Protein 4S2Q (pdb70)

Solvent-accessible surface area: 6924 Å² total; per-residue (Å²): 176,182,78,167,152,44,72,85,18,54,98,25,36,7,99,44,19,69,155,139,12,41,110,127,99,108,144,49,144,92,73,79,3,43,128,48,0,23,140,69,40,189,147,44,79,138,68,91,56,118,78,56,74,102,53,14,95,126,42,132,78,71,28,149,160,86,63,100,142,66,152,99,154,85,221,275

Structure (mmCIF, N/CA/C/O backbone):
data_4S2Q
#
_entry.id   4S2Q
#
_cell.length_a   99.492
_cell.length_b   99.492
_cell.length_c   45.894
_cell.angle_alpha   90.00
_cell.angle_beta   90.00
_cell.angle_gamma   90.00
#
_symmetry.space_group_name_H-M   'P 41 21 2'
#
loop_
_entity.id
_entity.type
_entity.pdbx_description
1 polymer "DNA (5'-D(P*AP*GP*GP*CP*TP*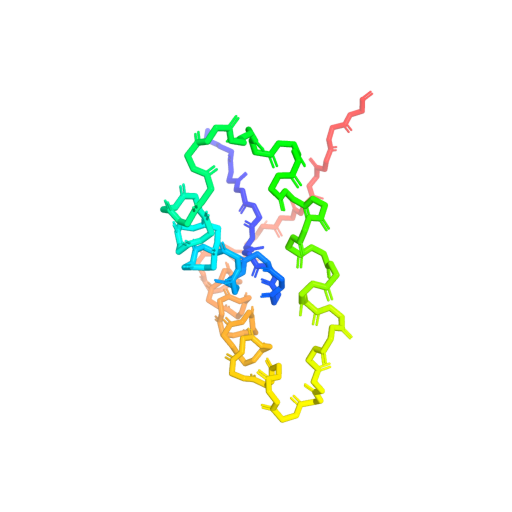TP*TP*GP*TP*TP*CP*TP*CP*CP*TP*G)-3')"
2 polymer "DNA (5'-D(P*AP*GP*GP*AP*GP*AP*AP*CP*AP*AP*AP*GP*CP*CP*TP*G)-3')"
3 polymer 'Transcription factor SOX-9'
4 water water
#
loop_
_atom_site.group_PDB
_atom_site.id
_atom_site.type_symbol
_atom_site.label_atom_id
_atom_site.label_alt_id
_atom_site.label_comp_id
_atom_site.label_asym_id
_atom_site.label_entity_id
_atom_site.label_seq_id
_atom_site.pdbx_PDB_ins_code
_atom_site.Cartn_x
_atom_site.Cartn_y
_atom_site.Cartn_z
_atom_site.occupancy
_atom_site.B_iso_or_equiv
_atom_site.auth_seq_id
_atom_site.auth_comp_id
_atom_site.auth_asym_id
_atom_site.auth_atom_id
_atom_site.pdbx_PDB_model_num
ATOM 660 N N . PRO C 3 1 ? -29.987 -20.148 -5.352 1.00 150.45 66 PRO D N 1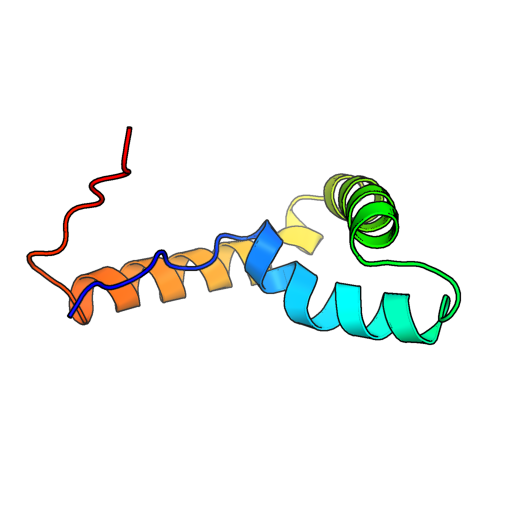
ATOM 661 C CA . PRO C 3 1 ? -28.774 -19.329 -5.204 1.00 148.67 66 PRO D CA 1
ATOM 662 C C . PRO C 3 1 ? -29.024 -17.872 -5.619 1.00 150.07 66 PRO D C 1
ATOM 663 O O . PRO C 3 1 ? -29.656 -17.661 -6.657 1.00 158.46 66 PRO D O 1
ATOM 667 N N . HIS C 3 2 ? -28.557 -16.895 -4.833 1.00 137.63 67 HIS D N 1
ATOM 668 C CA . HIS C 3 2 ? -28.768 -15.473 -5.163 1.00 130.89 67 HIS D CA 1
ATOM 669 C C . HIS C 3 2 ? -27.548 -14.583 -4.871 1.00 110.84 67 HIS D C 1
ATOM 670 O O . HIS C 3 2 ? -27.299 -14.222 -3.717 1.00 101.14 67 HIS D O 1
ATOM 677 N N . VAL C 3 3 ? -26.814 -14.202 -5.917 1.00 99.42 68 VAL D N 1
ATOM 678 C CA . VAL C 3 3 ? -25.558 -13.481 -5.737 1.00 91.03 68 VAL D CA 1
ATOM 679 C C . VAL C 3 3 ? -25.743 -12.107 -5.120 1.00 96.57 68 VAL D C 1
ATOM 680 O O . VAL C 3 3 ? -26.858 -11.686 -4.764 1.00 104.48 68 VAL D O 1
ATOM 684 N N . LYS C 3 4 ? -24.619 -11.414 -5.022 1.00 82.56 69 LYS D N 1
ATOM 685 C CA . LYS C 3 4 ? -24.542 -10.196 -4.269 1.00 85.59 69 LYS D CA 1
ATOM 686 C C . LYS C 3 4 ? -23.589 -9.226 -4.965 1.00 87.26 69 LYS D C 1
ATOM 687 O O . LYS C 3 4 ? -22.823 -9.628 -5.847 1.00 89.98 69 LYS D O 1
ATOM 693 N N . ARG C 3 5 ? -23.639 -7.957 -4.567 1.00 73.32 70 ARG D N 1
ATOM 694 C CA . ARG C 3 5 ? -23.036 -6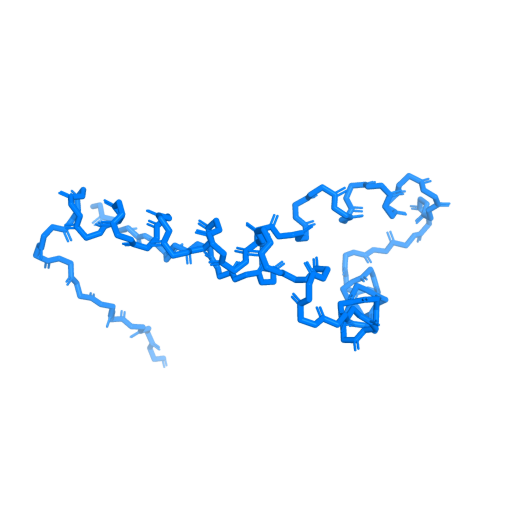.895 -5.355 1.00 77.09 70 ARG D CA 1
ATOM 695 C C . ARG C 3 5 ? -21.538 -6.766 -5.115 1.00 79.57 70 ARG D C 1
ATOM 696 O O . ARG C 3 5 ? -21.061 -6.994 -4.000 1.00 84.97 70 ARG D O 1
ATOM 704 N N . PRO C 3 6 ? -20.790 -6.393 -6.172 1.00 72.65 71 PRO D N 1
ATOM 705 C CA . PRO C 3 6 ? -19.346 -6.153 -6.027 1.00 64.50 71 PRO D CA 1
ATOM 706 C C . PRO C 3 6 ? -19.139 -4.905 -5.187 1.00 62.21 71 PRO D C 1
ATOM 707 O O . PRO C 3 6 ? -19.983 -4.007 -5.257 1.00 75.96 71 PRO D O 1
ATOM 711 N N . MET C 3 7 ? -18.067 -4.848 -4.404 1.00 62.42 72 MET D N 1
ATOM 712 C CA . MET C 3 7 ? -17.815 -3.694 -3.555 1.00 67.28 72 MET D CA 1
ATOM 713 C C . MET C 3 7 ? -17.346 -2.492 -4.377 1.00 69.23 72 MET D C 1
ATOM 714 O O . MET C 3 7 ? -16.556 -2.639 -5.318 1.00 81.19 72 MET D O 1
ATOM 719 N N . ASN C 3 8 ? -17.839 -1.306 -4.031 1.00 63.05 73 ASN D N 1
ATOM 720 C CA . ASN C 3 8 ? -17.411 -0.087 -4.710 1.00 57.50 73 ASN D CA 1
ATOM 721 C C . ASN C 3 8 ? -16.160 0.493 -4.051 1.00 60.57 73 ASN D C 1
ATOM 722 O O . ASN C 3 8 ? -15.623 -0.103 -3.111 1.00 62.10 73 ASN D O 1
ATOM 727 N N . ALA C 3 9 ? -15.689 1.643 -4.521 1.00 63.61 74 ALA D N 1
ATOM 728 C CA . ALA C 3 9 ? -14.439 2.167 -3.983 1.00 62.40 74 ALA D CA 1
ATOM 729 C C . ALA C 3 9 ? -14.515 2.294 -2.476 1.00 67.82 74 ALA D C 1
ATOM 730 O O . ALA C 3 9 ? -13.623 1.823 -1.762 1.00 74.30 74 ALA D O 1
ATOM 732 N N . PHE C 3 10 ? -15.600 2.887 -1.993 1.00 64.34 75 PHE D N 1
ATOM 733 C CA . PHE C 3 10 ? -15.741 3.145 -0.568 1.00 63.38 75 PHE D CA 1
ATOM 734 C C . PHE C 3 10 ? -15.717 1.851 0.231 1.00 72.67 75 PHE D C 1
ATOM 735 O O . PHE C 3 10 ? -15.009 1.740 1.239 1.00 78.04 75 PHE D O 1
ATOM 743 N N . MET C 3 11 ? -16.485 0.863 -0.213 1.00 69.66 76 MET D N 1
ATOM 744 C CA . MET C 3 11 ? -16.522 -0.391 0.516 1.00 65.15 76 MET D CA 1
ATOM 745 C C . MET C 3 11 ? -15.159 -1.092 0.516 1.00 74.57 76 MET D C 1
ATOM 746 O O . MET C 3 11 ? -14.766 -1.668 1.535 1.00 83.13 76 MET D O 1
ATOM 751 N N . VAL C 3 12 ? -14.424 -1.020 -0.594 1.00 64.49 77 VAL D N 1
ATOM 752 C CA . VAL C 3 12 ? -13.138 -1.703 -0.672 1.00 59.18 77 VAL D CA 1
ATOM 753 C C . VAL C 3 12 ? -12.194 -1.124 0.353 1.00 59.65 77 VAL D C 1
ATOM 754 O O . VAL C 3 12 ? -11.511 -1.844 1.079 1.00 77.49 77 VAL D O 1
ATOM 758 N N . TRP C 3 13 ? -12.198 0.199 0.424 1.00 55.71 78 TRP D N 1
ATOM 759 C CA . TRP C 3 13 ? -11.345 0.951 1.345 1.00 55.70 78 TRP D CA 1
ATOM 760 C C . TRP C 3 13 ? -11.750 0.791 2.798 1.00 61.33 78 TRP D C 1
ATOM 761 O O . TRP C 3 13 ? -10.905 0.833 3.699 1.00 76.42 78 TRP D O 1
ATOM 772 N N . ALA C 3 14 ? -13.043 0.618 3.036 1.00 60.67 79 ALA D N 1
ATOM 773 C CA . ALA C 3 14 ? -13.530 0.533 4.408 1.00 66.41 79 ALA D CA 1
ATOM 774 C C . ALA C 3 14 ? -13.256 -0.806 5.083 1.00 60.69 79 ALA D C 1
ATOM 775 O O . ALA C 3 14 ? -13.360 -0.900 6.306 1.00 60.78 79 ALA D O 1
ATOM 777 N N . GLN C 3 15 ? -12.926 -1.840 4.315 1.00 59.70 80 GLN D N 1
ATOM 778 C CA . GLN C 3 15 ? -12.606 -3.120 4.939 1.00 66.71 80 GLN D CA 1
ATOM 779 C C . GLN C 3 15 ? -11.480 -2.874 5.949 1.00 72.03 80 GLN D C 1
ATOM 780 O O . GLN C 3 15 ? -11.702 -2.993 7.153 1.00 79.54 80 GLN D O 1
ATOM 786 N N . ALA C 3 16 ? -10.306 -2.461 5.473 1.00 71.65 81 ALA D N 1
ATOM 787 C CA . ALA C 3 16 ? -9.150 -2.266 6.362 1.00 66.79 81 ALA D CA 1
ATOM 788 C C . ALA C 3 16 ? -9.214 -1.012 7.234 1.00 65.38 81 ALA D C 1
ATOM 789 O O . ALA C 3 16 ? -8.527 -0.934 8.253 1.00 77.59 81 ALA D O 1
ATOM 791 N N . ALA C 3 17 ? -10.003 -0.021 6.834 1.00 61.50 82 ALA D N 1
ATOM 792 C CA . ALA C 3 17 ? -10.101 1.197 7.637 1.00 62.35 82 ALA D CA 1
ATOM 793 C C . ALA C 3 17 ? -11.009 0.995 8.858 1.00 62.54 82 ALA D C 1
ATOM 794 O O . ALA C 3 17 ? -10.660 1.403 9.964 1.00 69.39 82 ALA D O 1
ATOM 796 N N . ARG C 3 18 ? -12.161 0.360 8.657 1.00 59.51 83 ARG D N 1
ATOM 797 C CA . ARG C 3 18 ? -13.080 0.075 9.752 1.00 60.60 83 ARG D CA 1
ATOM 798 C C . ARG C 3 18 ? -12.315 -0.663 10.834 1.00 63.34 83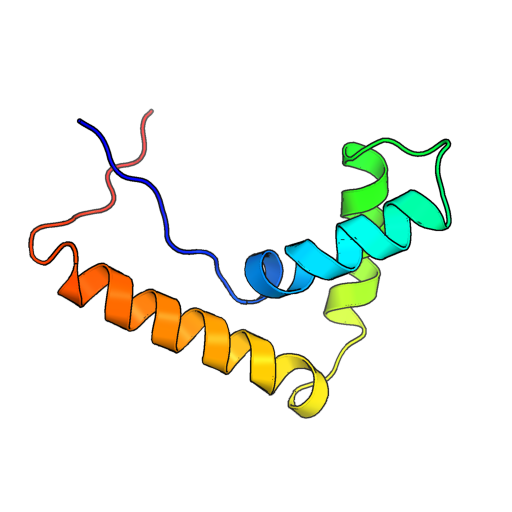 ARG D C 1
ATOM 799 O O . ARG C 3 18 ? -12.350 -0.282 12.008 1.00 67.64 83 ARG D O 1
ATOM 807 N N . ARG C 3 19 ? -11.594 -1.693 10.403 1.00 60.78 84 ARG D N 1
ATOM 808 C CA . ARG C 3 19 ? -10.742 -2.504 11.265 1.00 54.66 84 ARG D CA 1
ATOM 809 C C . ARG C 3 19 ? -9.803 -1.637 12.123 1.00 56.68 84 ARG D C 1
ATOM 810 O O . ARG C 3 19 ? -9.852 -1.705 13.348 1.00 68.98 84 ARG D O 1
ATOM 818 N N . LYS C 3 20 ? -8.971 -0.815 11.485 1.00 55.55 85 LYS D N 1
ATOM 819 C CA . LYS C 3 20 ? -8.027 0.038 12.207 1.00 63.73 85 LYS D CA 1
ATOM 820 C C . LYS C 3 20 ? -8.764 0.984 13.146 1.00 69.10 85 LYS D C 1
ATOM 821 O O . LYS C 3 20 ? -8.328 1.223 14.276 1.00 74.72 85 LYS D O 1
ATOM 827 N N . LEU C 3 21 ? -9.894 1.498 12.680 1.00 59.62 86 LEU D N 1
ATOM 828 C CA . LEU C 3 21 ? -10.713 2.391 13.482 1.00 57.62 86 LEU D CA 1
ATOM 829 C C . LEU C 3 21 ? -11.290 1.677 14.702 1.00 65.42 86 LEU D C 1
ATOM 830 O O . LEU C 3 21 ? -11.298 2.224 15.809 1.00 69.04 86 LEU D O 1
ATOM 835 N N . ALA C 3 22 ? -11.755 0.449 14.513 1.00 63.29 87 ALA D N 1
ATOM 836 C CA . ALA C 3 22 ? -12.378 -0.268 15.618 1.00 64.08 87 ALA D CA 1
ATOM 837 C C . ALA C 3 22 ? -11.371 -0.505 16.723 1.00 61.76 87 ALA D C 1
ATOM 838 O O . ALA C 3 22 ? -11.732 -0.557 17.895 1.00 67.63 87 ALA D O 1
ATOM 840 N N . ASP C 3 23 ? -10.105 -0.643 16.335 1.00 66.50 88 ASP D N 1
ATOM 841 C CA . ASP C 3 23 ? -8.995 -0.816 17.276 1.00 72.27 88 ASP D CA 1
ATOM 842 C C . ASP C 3 23 ? -8.867 0.426 18.103 1.00 72.85 88 ASP D C 1
ATOM 843 O O . ASP C 3 23 ? -8.943 0.381 19.332 1.00 74.35 88 ASP D O 1
ATOM 848 N N . GLN C 3 24 ? -8.643 1.536 17.404 1.00 65.05 89 GLN D N 1
ATOM 849 C CA . GLN C 3 24 ? -8.495 2.825 18.043 1.00 58.18 89 GLN D CA 1
ATOM 850 C C . GLN C 3 24 ? -9.698 3.129 18.952 1.00 69.54 89 GLN D C 1
ATOM 851 O O . GLN C 3 24 ? -9.516 3.602 20.069 1.00 76.00 89 GLN D O 1
ATOM 857 N N . TYR C 3 25 ? -10.913 2.805 18.507 1.00 65.92 90 TYR D N 1
ATOM 858 C CA . TYR C 3 25 ? -12.112 3.173 19.263 1.00 54.72 90 TYR D CA 1
ATOM 859 C C . TYR C 3 25 ? -13.038 2.026 19.658 1.00 60.22 90 TYR D C 1
ATOM 860 O O . TYR C 3 25 ? -14.202 1.988 19.242 1.00 77.44 90 TYR D O 1
ATOM 869 N N . PRO C 3 26 ? -12.547 1.114 20.494 1.00 56.47 91 PRO D N 1
ATOM 870 C CA . PRO C 3 26 ? -13.294 -0.100 20.861 1.00 57.41 91 PRO D CA 1
ATOM 871 C C . PRO C 3 26 ? -14.705 0.178 21.370 1.00 64.77 91 PRO D C 1
ATOM 872 O O . PRO C 3 26 ? -15.576 -0.684 21.263 1.00 73.60 91 PRO D O 1
ATOM 876 N N . HIS C 3 27 ? -14.927 1.348 21.959 1.00 69.70 92 HIS D N 1
ATOM 877 C CA . HIS C 3 27 ? -16.205 1.595 22.621 1.00 71.40 92 HIS D CA 1
ATOM 878 C C . HIS C 3 27 ? -17.276 1.964 21.599 1.00 77.71 92 HIS D C 1
ATOM 879 O O . HIS C 3 27 ? -18.455 2.096 21.951 1.00 79.53 92 HIS D O 1
ATOM 886 N N . LEU C 3 28 ? -16.865 2.119 20.338 1.00 73.31 93 LEU D N 1
ATOM 887 C CA . LEU C 3 28 ? -17.776 2.563 19.280 1.00 66.67 93 LEU D CA 1
ATOM 888 C C . LEU C 3 28 ? -18.380 1.396 18.491 1.00 69.33 93 LEU D C 1
ATOM 889 O O . LEU C 3 28 ? -17.750 0.346 18.327 1.00 74.99 93 LEU D O 1
ATOM 894 N N . HIS C 3 29 ? -19.608 1.583 18.015 1.00 72.92 94 HIS D N 1
ATOM 895 C CA . HIS C 3 29 ? -20.308 0.564 17.233 1.00 77.01 94 HIS D CA 1
ATOM 896 C C . HIS C 3 29 ? -20.292 0.937 15.756 1.00 81.52 94 HIS D C 1
ATOM 897 O O . HIS C 3 29 ? -19.977 2.081 15.400 1.00 79.94 94 HIS D O 1
ATOM 904 N N . ASN C 3 30 ? -20.633 -0.016 14.893 1.00 77.65 95 ASN D N 1
ATOM 905 C CA . ASN C 3 30 ? -20.402 0.176 13.466 1.00 70.63 95 ASN D CA 1
ATOM 906 C C . ASN C 3 30 ? -21.162 1.366 12.911 1.00 67.94 95 ASN D C 1
ATOM 907 O O . ASN C 3 30 ? -20.673 2.050 12.005 1.00 77.51 95 ASN D O 1
ATOM 912 N N . ALA C 3 31 ? -22.334 1.627 13.479 1.00 69.27 96 ALA D N 1
ATOM 913 C CA . ALA C 3 31 ? -23.103 2.829 13.170 1.00 73.83 96 ALA D CA 1
ATOM 914 C C . ALA C 3 31 ? -22.229 4.064 13.294 1.00 78.80 96 ALA D C 1
ATOM 915 O O . ALA C 3 31 ? -21.988 4.774 12.308 1.00 85.14 96 ALA D O 1
ATOM 917 N N . GLU C 3 32 ? -21.731 4.314 14.500 1.00 77.38 97 GLU D N 1
ATOM 918 C CA . GLU C 3 32 ? -20.887 5.481 14.718 1.00 76.68 97 GLU D CA 1
ATOM 919 C C . GLU C 3 32 ? -19.646 5.426 13.865 1.00 67.92 97 GLU D C 1
ATOM 920 O O . GLU C 3 32 ? -19.279 6.413 13.230 1.00 66.82 97 GLU D O 1
ATOM 926 N N . LEU C 3 33 ? -18.999 4.266 13.855 1.00 74.99 98 LEU D N 1
ATOM 927 C CA . LEU C 3 33 ? -17.819 4.045 13.019 1.00 66.47 98 LEU D CA 1
ATOM 928 C C . LEU C 3 33 ? -18.083 4.559 11.618 1.00 67.81 98 LEU D C 1
ATOM 929 O O . LEU C 3 33 ? -17.314 5.345 11.088 1.00 73.07 98 LEU D O 1
ATOM 934 N N . SER C 3 34 ? -19.206 4.145 11.047 1.00 67.20 99 SER D N 1
ATOM 935 C CA . SER C 3 34 ? -19.500 4.464 9.667 1.00 69.69 99 SER D CA 1
ATOM 936 C C . SER C 3 34 ? -19.521 5.961 9.436 1.00 68.97 99 SER D C 1
ATOM 937 O O . SER C 3 34 ? -19.001 6.455 8.430 1.00 70.90 99 SER D O 1
ATOM 940 N N . LYS C 3 35 ? -20.098 6.696 10.375 1.00 72.95 100 LYS D N 1
ATOM 941 C CA . LYS C 3 35 ? -20.094 8.148 10.271 1.00 70.92 100 LYS D CA 1
ATOM 942 C C . LYS C 3 35 ? -18.664 8.686 10.238 1.00 65.66 100 LYS D C 1
ATOM 943 O O . LYS C 3 35 ? -18.344 9.562 9.435 1.00 71.54 100 LYS D O 1
ATOM 949 N N . THR C 3 36 ? -17.795 8.159 11.089 1.00 55.97 101 THR D N 1
ATOM 950 C CA . THR C 3 36 ? -16.432 8.669 11.108 1.00 63.23 101 THR D CA 1
ATOM 951 C C . THR C 3 36 ? -15.697 8.292 9.824 1.00 67.04 101 THR D C 1
ATOM 952 O O . THR C 3 36 ? -14.901 9.079 9.280 1.00 71.46 101 THR D O 1
ATOM 956 N N . LEU C 3 37 ? -16.008 7.099 9.324 1.00 62.16 102 LEU D N 1
ATOM 957 C CA . LEU C 3 37 ? -15.433 6.595 8.073 1.00 61.63 102 LEU D CA 1
ATOM 958 C C . LEU C 3 37 ? -15.811 7.478 6.893 1.00 67.62 102 LEU D C 1
ATOM 959 O O . LEU C 3 37 ? -14.974 7.759 6.029 1.00 72.02 102 LEU D O 1
ATOM 964 N N . GLY C 3 38 ? -17.066 7.921 6.866 1.0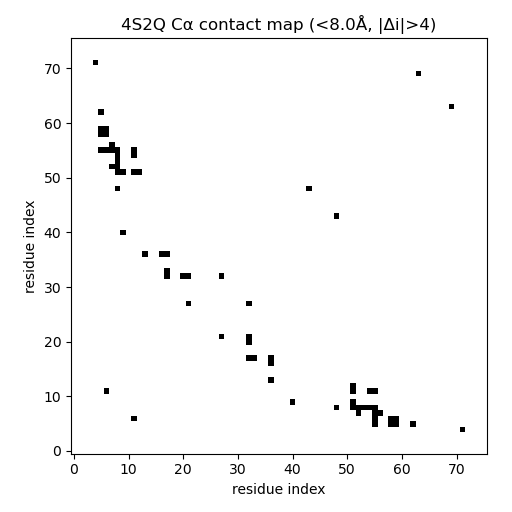0 66.73 103 GLY D N 1
ATOM 965 C CA . GLY C 3 38 ? -17.521 8.821 5.827 1.00 69.02 103 GLY D CA 1
ATOM 966 C C . GLY C 3 38 ? -16.603 10.022 5.730 1.00 80.13 103 GLY D C 1
ATOM 967 O O . GLY C 3 38 ? -16.040 10.281 4.666 1.00 91.40 103 GLY D O 1
ATOM 968 N N . LYS C 3 39 ? -16.428 10.734 6.843 1.00 73.53 104 LYS D N 1
ATOM 969 C CA . LYS C 3 39 ? -15.662 11.976 6.857 1.00 68.41 104 LYS D CA 1
ATOM 970 C C . LYS C 3 39 ? -14.222 11.702 6.442 1.00 67.15 104 LYS D C 1
ATOM 971 O O . LYS C 3 39 ? -13.617 12.444 5.658 1.00 66.56 104 LYS D O 1
ATOM 977 N N . LEU C 3 40 ? -13.683 10.619 6.980 1.00 68.19 105 LEU D N 1
ATOM 978 C CA . LEU C 3 40 ? -12.336 10.201 6.638 1.00 68.27 105 LEU D CA 1
ATOM 979 C C . LEU C 3 40 ? -12.226 9.900 5.133 1.00 74.68 105 LEU D C 1
ATOM 980 O O . LEU C 3 40 ? -11.250 10.296 4.490 1.00 80.71 105 LEU D O 1
ATOM 985 N N . TRP C 3 41 ? -13.241 9.249 4.559 1.00 66.94 106 TRP D N 1
ATOM 986 C CA . TRP C 3 41 ? -13.268 9.015 3.108 1.00 54.06 106 TRP D CA 1
ATOM 987 C C . TRP C 3 41 ? -13.218 10.330 2.299 1.00 55.43 106 TRP D C 1
ATOM 988 O O . TRP C 3 41 ? -12.260 10.578 1.566 1.00 65.78 106 TRP D O 1
ATOM 999 N N . ARG C 3 42 ? -14.214 11.197 2.446 1.00 60.13 107 ARG D N 1
ATOM 1000 C CA . ARG C 3 42 ? -14.230 12.438 1.661 1.00 72.78 107 ARG D CA 1
ATOM 1001 C C . ARG C 3 42 ? -13.079 13.382 1.966 1.00 76.90 107 ARG D C 1
ATOM 1002 O O . ARG C 3 42 ? -12.926 14.417 1.310 1.00 77.22 107 ARG D O 1
ATOM 1010 N N . LEU C 3 43 ? -12.264 13.022 2.951 1.00 74.82 108 LEU D N 1
ATOM 1011 C CA . LEU C 3 43 ? -11.074 13.799 3.241 1.00 74.93 108 LEU D CA 1
ATOM 1012 C C . LEU C 3 43 ? -9.943 13.473 2.249 1.00 78.80 108 LEU D C 1
ATOM 1013 O O . LEU C 3 43 ? -9.028 14.274 2.050 1.00 80.84 108 LEU D O 1
ATOM 1018 N N . LEU C 3 44 ? -10.036 12.318 1.594 1.00 71.27 109 LEU D N 1
ATOM 1019 C CA . LEU C 3 44 ? -9.062 11.933 0.568 1.00 55.87 109 LEU D CA 1
ATOM 1020 C C . LEU C 3 44 ? -9.193 12.700 -0.752 1.00 65.29 109 LEU D C 1
ATOM 1021 O O . LEU C 3 44 ? -10.254 13.251 -1.077 1.00 75.97 109 LEU D O 1
ATOM 1026 N N . ASN C 3 45 ? -8.110 12.753 -1.519 1.00 71.68 110 ASN D N 1
ATOM 1027 C CA . ASN C 3 45 ? -8.165 13.390 -2.840 1.00 69.60 110 ASN D CA 1
ATOM 1028 C C . ASN C 3 45 ? -8.096 12.329 -3.943 1.00 71.30 110 ASN D C 1
ATOM 1029 O O . ASN C 3 45 ? -8.106 11.135 -3.650 1.00 79.06 110 ASN D O 1
ATOM 1034 N N . GLU C 3 46 ? -8.013 12.750 -5.198 1.00 65.63 111 GLU D N 1
ATOM 1035 C CA . GLU C 3 46 ? -8.009 11.802 -6.306 1.00 79.47 111 GLU D CA 1
ATOM 1036 C C . GLU C 3 46 ? -6.917 10.744 -6.151 1.00 84.64 111 GLU D C 1
ATOM 1037 O O . GLU C 3 46 ? -7.193 9.544 -6.143 1.00 84.60 111 GLU D O 1
ATOM 1043 N N . SER C 3 47 ? -5.677 11.200 -6.021 1.00 90.67 112 SER D N 1
ATOM 1044 C CA . SER C 3 47 ? -4.536 10.300 -5.959 1.00 87.19 112 SER D CA 1
ATOM 1045 C C . SER C 3 47 ? -4.657 9.329 -4.795 1.00 77.96 112 SER D C 1
ATOM 1046 O O . SER C 3 47 ? -4.363 8.143 -4.928 1.00 84.15 112 SER D O 1
ATOM 1049 N N . GLU C 3 48 ? -5.109 9.828 -3.655 1.00 71.03 113 GLU D N 1
ATOM 1050 C CA . GLU C 3 48 ? -5.267 8.982 -2.489 1.00 71.06 113 GLU D CA 1
ATOM 1051 C C . GLU C 3 48 ? -6.417 7.972 -2.650 1.00 73.06 113 GLU D C 1
ATOM 1052 O O . GLU C 3 48 ? -6.386 6.904 -2.051 1.00 74.83 113 GLU D O 1
ATOM 1058 N N . LYS C 3 49 ? -7.410 8.297 -3.478 1.00 70.42 114 LYS D N 1
ATOM 1059 C CA . LYS C 3 49 ? -8.534 7.395 -3.727 1.00 62.76 114 LYS D CA 1
ATOM 1060 C C . LYS C 3 49 ? -8.274 6.374 -4.845 1.00 69.87 114 LYS D C 1
ATOM 1061 O O . LYS C 3 49 ? -8.845 5.271 -4.849 1.00 69.84 114 LYS D O 1
ATOM 1067 N N . ARG C 3 50 ? -7.405 6.743 -5.781 1.00 71.41 115 ARG D N 1
ATOM 1068 C CA . ARG C 3 50 ? -7.144 5.933 -6.969 1.00 70.74 115 ARG D CA 1
ATOM 1069 C C . ARG C 3 50 ? -6.964 4.431 -6.740 1.00 64.64 115 ARG D C 1
ATOM 1070 O O . ARG C 3 50 ? -7.541 3.641 -7.475 1.00 71.32 115 ARG D O 1
ATOM 1078 N N . PRO C 3 51 ? -6.182 4.027 -5.717 1.00 64.37 116 PRO D N 1
ATOM 1079 C CA . PRO C 3 51 ? -5.982 2.569 -5.687 1.00 66.96 116 PRO D CA 1
ATOM 1080 C C . PRO C 3 51 ? -7.273 1.806 -5.431 1.00 65.88 116 PRO D C 1
ATOM 1081 O O . PRO C 3 51 ? -7.407 0.660 -5.854 1.00 70.62 116 PRO D O 1
ATOM 1085 N N . PHE C 3 52 ? -8.223 2.443 -4.763 1.00 63.16 117 PHE D N 1
ATOM 1086 C CA . PHE C 3 52 ? -9.433 1.742 -4.365 1.00 67.70 117 PHE D CA 1
ATOM 1087 C C . PHE C 3 52 ? -10.427 1.825 -5.495 1.00 74.92 117 PHE D C 1
ATOM 1088 O O . PHE C 3 52 ? -11.197 0.894 -5.739 1.00 79.71 117 PHE D O 1
ATOM 1096 N N . VAL C 3 53 ? -10.389 2.949 -6.196 1.00 73.01 118 VAL D N 1
ATOM 1097 C CA . VAL C 3 53 ? -11.164 3.127 -7.407 1.00 68.10 118 VAL D CA 1
ATOM 1098 C C . VAL C 3 53 ? -10.740 2.083 -8.435 1.00 73.49 118 VAL D C 1
ATOM 1099 O O . VAL C 3 53 ? -11.583 1.393 -9.017 1.00 85.18 118 VAL D O 1
ATOM 1103 N N . GLU C 3 54 ? -9.435 1.948 -8.642 1.00 71.64 119 GLU D N 1
ATOM 1104 C CA . GLU C 3 54 ? -8.924 0.890 -9.500 1.00 73.62 119 GLU D CA 1
ATOM 1105 C C . GLU C 3 54 ? -9.333 -0.477 -8.958 1.00 70.81 119 GLU D C 1
ATOM 1106 O O . GLU C 3 54 ? -9.700 -1.381 -9.716 1.00 80.12 119 GLU D O 1
ATOM 1112 N N . GLU C 3 55 ? -9.285 -0.639 -7.644 1.00 60.65 120 GLU D N 1
ATOM 1113 C CA . GLU C 3 55 ? -9.632 -1.940 -7.089 1.00 71.29 120 GLU D CA 1
ATOM 1114 C C . GLU C 3 55 ? -11.129 -2.258 -7.257 1.00 67.33 120 GLU D C 1
ATOM 1115 O O . GLU C 3 55 ? -11.497 -3.401 -7.541 1.00 66.10 120 GLU D O 1
ATOM 1121 N N . ALA C 3 56 ? -11.982 -1.244 -7.143 1.00 59.68 121 ALA D N 1
ATOM 1122 C CA . ALA C 3 56 ? -13.408 -1.470 -7.368 1.00 72.12 121 ALA D CA 1
ATOM 1123 C C . ALA C 3 56 ? -13.727 -1.782 -8.831 1.00 74.30 121 ALA D C 1
ATOM 1124 O O . ALA C 3 56 ? -14.701 -2.486 -9.114 1.00 76.83 121 ALA D O 1
ATOM 1126 N N . GLU C 3 57 ? -12.913 -1.265 -9.755 1.00 66.62 122 GLU D N 1
ATOM 1127 C CA . GLU C 3 57 ? -13.145 -1.483 -11.186 1.00 63.19 122 GLU D CA 1
ATOM 1128 C C . GLU C 3 57 ? -12.679 -2.870 -11.656 1.00 73.38 122 GLU D C 1
ATOM 1129 O O . GLU C 3 57 ? -13.307 -3.484 -12.519 1.00 80.41 122 GLU D O 1
ATOM 1135 N N . ARG C 3 58 ? -11.589 -3.378 -11.094 1.00 73.56 123 ARG D N 1
ATOM 1136 C CA . ARG C 3 58 ? -11.186 -4.725 -11.456 1.00 77.10 123 ARG D CA 1
ATOM 1137 C C . ARG C 3 58 ? -12.128 -5.722 -10.805 1.00 75.01 123 ARG D C 1
ATOM 1138 O O . ARG C 3 58 ? -12.445 -6.762 -11.386 1.00 78.55 123 ARG D O 1
ATOM 1146 N N . LEU C 3 59 ? -12.592 -5.391 -9.604 1.00 68.68 124 LEU D N 1
ATOM 1147 C CA . LEU C 3 59 ? -13.555 -6.232 -8.934 1.00 65.04 124 LEU D CA 1
ATOM 1148 C C . LEU C 3 59 ? -14.810 -6.230 -9.800 1.00 70.96 124 LEU D C 1
ATOM 1149 O O . LEU C 3 59 ? -15.432 -7.267 -10.024 1.00 75.39 124 LEU D O 1
ATOM 1154 N N . ARG C 3 60 ? -15.145 -5.068 -10.345 1.00 73.89 125 ARG D N 1
ATOM 1155 C CA . ARG C 3 60 ? -16.351 -4.934 -11.150 1.00 71.15 125 ARG D CA 1
ATOM 1156 C C . ARG C 3 60 ? -16.237 -5.770 -12.409 1.00 77.87 125 ARG D C 1
ATOM 1157 O O . ARG C 3 60 ? -17.149 -6.527 -12.742 1.00 84.96 125 ARG D O 1
ATOM 1165 N N . VAL C 3 61 ? -15.118 -5.637 -13.111 1.00 76.29 126 VAL D N 1
ATOM 1166 C CA . VAL C 3 61 ? -14.911 -6.414 -14.321 1.00 68.20 126 VAL D CA 1
ATOM 1167 C C . VAL C 3 61 ? -14.978 -7.896 -14.012 1.00 75.27 126 VAL D C 1
ATOM 1168 O O . VAL C 3 61 ? -15.616 -8.651 -14.741 1.00 87.46 126 VAL D O 1
ATOM 1172 N N . GLN C 3 62 ? -14.353 -8.304 -12.912 1.00 89.46 127 GLN D N 1
ATOM 1173 C CA . GLN C 3 62 ? -14.298 -9.720 -12.543 1.00 91.06 127 GLN D CA 1
ATOM 1174 C C . GLN C 3 62 ? -15.703 -10.270 -12.301 1.00 85.12 127 GLN D C 1
ATOM 1175 O O . GLN C 3 62 ? -16.045 -11.363 -12.754 1.00 88.82 127 GLN D O 1
ATOM 1181 N N . HIS C 3 63 ? -16.518 -9.485 -11.607 1.00 86.29 128 HIS D N 1
ATOM 1182 C CA . HIS C 3 63 ? -17.908 -9.841 -11.356 1.00 90.90 128 HIS D CA 1
ATOM 1183 C C . HIS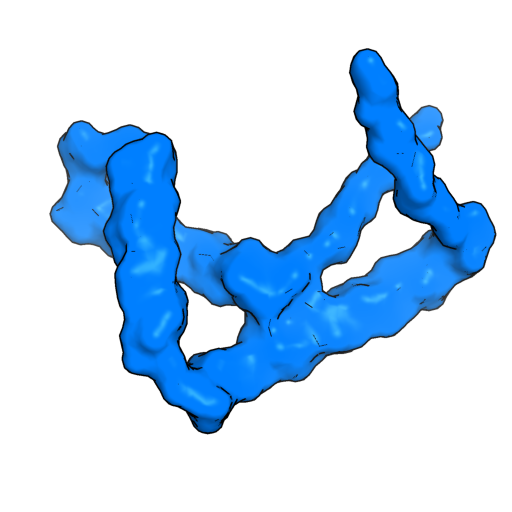 C 3 63 ? -18.654 -10.145 -12.671 1.00 94.72 128 HIS D C 1
ATOM 1184 O O . HIS C 3 63 ? -19.408 -11.122 -12.756 1.00 101.17 128 HIS D O 1
ATOM 1191 N N . LYS C 3 64 ? -18.429 -9.331 -13.703 1.00 80.68 129 LYS D N 1
ATOM 1192 C CA . LYS C 3 64 ? -19.050 -9.589 -15.003 1.00 81.32 129 LYS D CA 1
ATOM 1193 C C . LYS C 3 64 ? -18.527 -10.884 -15.637 1.00 86.56 129 LYS D C 1
ATOM 1194 O O . LYS C 3 64 ? -19.278 -11.624 -16.269 1.00 96.74 129 LYS D O 1
ATOM 1200 N N . LYS C 3 65 ? -17.242 -11.162 -15.458 1.00 79.43 130 LYS D N 1
ATOM 1201 C CA . LYS C 3 65 ? -16.653 -12.369 -16.004 1.00 84.76 130 LYS D CA 1
ATOM 1202 C C . LYS C 3 65 ? -17.184 -13.590 -15.262 1.00 90.53 130 LYS D C 1
ATOM 1203 O O . LYS C 3 65 ? -17.475 -14.627 -15.873 1.00 97.65 130 LYS D O 1
ATOM 1209 N N . ASP C 3 66 ? -17.326 -13.457 -13.945 1.00 81.15 131 ASP D N 1
ATOM 1210 C CA . ASP C 3 66 ? -17.842 -14.544 -13.113 1.00 87.99 131 ASP D CA 1
ATOM 1211 C C . ASP C 3 66 ? -19.346 -14.759 -13.304 1.00 86.39 131 ASP D C 1
ATOM 1212 O O . ASP C 3 66 ? -19.832 -15.888 -13.241 1.00 85.05 131 ASP D O 1
ATOM 1217 N N . HIS C 3 67 ? -20.082 -13.676 -13.532 1.00 87.04 132 HIS D N 1
ATOM 1218 C CA . HIS C 3 67 ? -21.527 -13.771 -13.710 1.00 92.06 132 HIS D CA 1
ATOM 1219 C C . HIS C 3 67 ? -22.003 -12.997 -14.930 1.00 91.80 132 HIS D C 1
ATOM 1220 O O . HIS C 3 67 ? -22.468 -11.859 -14.821 1.00 92.54 132 HIS D O 1
ATOM 1227 N N . PRO C 3 68 ? -21.898 -13.627 -16.098 1.00 87.53 133 PRO D N 1
ATOM 1228 C CA . PRO C 3 68 ? -22.158 -12.974 -17.379 1.00 88.40 133 PRO D CA 1
ATOM 1229 C C . PRO C 3 68 ? -23.612 -12.575 -17.501 1.00 95.95 133 PRO D C 1
ATOM 1230 O O . PRO C 3 68 ? -23.941 -11.492 -18.004 1.00 94.19 133 PRO D O 1
ATOM 1234 N N . ASP C 3 69 ? -24.483 -13.470 -17.051 1.00 103.00 134 ASP D N 1
ATOM 1235 C CA . ASP C 3 69 ? -25.918 -13.273 -17.191 1.00 105.81 134 ASP D CA 1
ATOM 1236 C C . ASP C 3 69 ? -26.506 -12.587 -15.950 1.00 98.58 134 ASP D C 1
ATOM 1237 O O . ASP C 3 69 ? -27.716 -12.565 -15.754 1.00 104.00 134 ASP D O 1
ATOM 1242 N N . TYR C 3 70 ? -25.649 -12.021 -15.113 1.00 92.83 135 TYR D N 1
ATOM 1243 C CA . TYR C 3 70 ? -26.132 -11.362 -13.911 1.00 87.81 135 TYR D CA 1
ATOM 1244 C C . TYR C 3 70 ? -26.916 -10.134 -14.257 1.00 92.57 135 TYR D C 1
ATOM 1245 O O . TYR C 3 70 ? -26.613 -9.428 -15.222 1.00 98.63 135 TYR D O 1
ATOM 1254 N N . LYS C 3 71 ? -27.930 -9.878 -13.452 1.00 90.05 136 LYS D N 1
ATOM 1255 C CA . LYS C 3 71 ? -28.585 -8.598 -13.494 1.00 88.83 136 LYS D CA 1
ATOM 1256 C C . LYS C 3 71 ? -29.067 -8.249 -12.105 1.00 88.62 136 LYS D C 1
ATOM 1257 O O . LYS C 3 71 ? -29.673 -9.065 -11.417 1.00 94.77 136 LYS 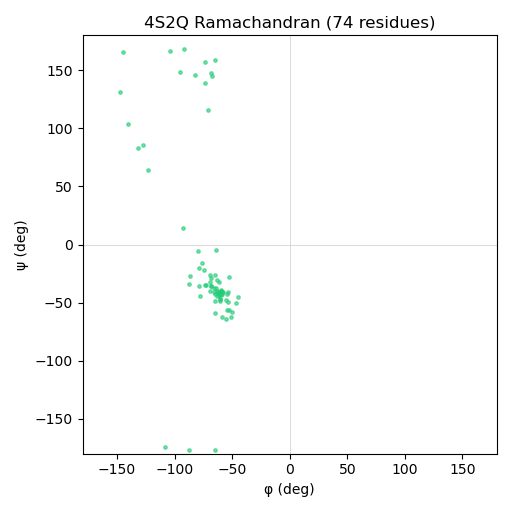D O 1
ATOM 1263 N N . TYR C 3 72 ? -28.751 -7.030 -11.696 1.00 86.86 137 TYR D N 1
ATOM 1264 C CA . TYR C 3 72 ? -29.079 -6.544 -10.372 1.00 84.91 137 TYR D CA 1
ATOM 1265 C C . TYR C 3 72 ? -30.578 -6.330 -10.284 1.00 89.53 137 TYR D C 1
ATOM 1266 O O . TYR C 3 72 ? -3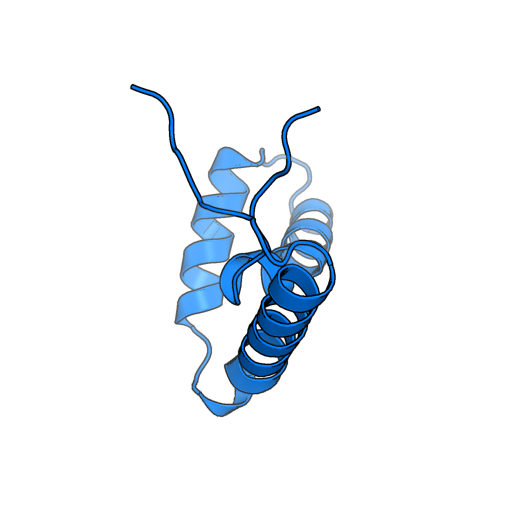1.143 -5.514 -11.000 1.00 87.54 137 TYR D O 1
ATOM 1275 N N . GLN C 3 73 ? -31.227 -7.096 -9.419 1.00 92.08 138 GLN D N 1
ATOM 1276 C CA . GLN C 3 73 ? -32.670 -6.999 -9.245 1.00 90.35 138 GLN D CA 1
ATOM 1277 C C . GLN C 3 73 ? -32.951 -6.817 -7.759 1.00 89.55 138 GLN D C 1
ATOM 1278 O O . GLN C 3 73 ? -33.191 -7.792 -7.047 1.00 91.13 138 GLN D O 1
ATOM 1284 N N . PRO C 3 74 ? -32.913 -5.556 -7.288 1.00 85.80 139 PRO D N 1
ATOM 1285 C CA . PRO C 3 74 ? -33.189 -5.224 -5.885 1.00 79.35 139 PRO D CA 1
ATOM 1286 C C . PRO C 3 74 ? -34.630 -5.549 -5.541 1.00 84.96 139 PRO D C 1
ATOM 1287 O O . PRO C 3 74 ? -35.472 -5.637 -6.446 1.00 85.59 139 PRO D O 1
ATOM 1291 N N . ARG C 3 75 ? -34.909 -5.722 -4.252 1.00 92.56 140 ARG D N 1
ATOM 1292 C CA . ARG C 3 75 ? -36.244 -6.100 -3.799 1.00 102.34 140 ARG D CA 1
ATOM 1293 C C . ARG C 3 75 ? -37.076 -4.862 -3.482 1.00 102.92 140 ARG D C 1
ATOM 1294 O O . ARG C 3 75 ? -36.541 -3.756 -3.393 1.00 96.31 140 ARG D O 1
ATOM 1302 N N . ARG C 3 76 ? -38.379 -5.054 -3.297 1.00 111.34 141 ARG D N 1
ATOM 1303 C CA . ARG C 3 76 ? -39.281 -3.945 -3.002 1.00 122.90 141 ARG D CA 1
ATOM 1304 C C . ARG C 3 76 ? -39.769 -3.954 -1.549 1.00 127.30 141 ARG D C 1
ATOM 1305 O O . ARG C 3 76 ? -40.829 -3.413 -1.223 1.00 134.34 141 ARG D O 1
#

Foldseek 3Di:
DDDDDQDALLRQVCVVVLVVVCVVPVVDDVVVSVVVSVVVVVVDDDVRSVVSNVVSVVSVVVVCVVPVPDDDDDDD

Sequence (76 aa):
PHVKRPMNAFMVWAQAARRKLADQYPHLHNAELSKTLGKLWRLLNESEKRPFVEEAERLRVQHKKDHPDYKYQPRR

Radius of gyration: 15.03 Å; Cα contacts (8 Å, |Δi|>4): 35; chains: 1; bounding box: 35×33×40 Å

Nearest PDB structures (foldseek):
  4s2q-assembly1_D  TM=1.013E+00  e=7.444E-12  Mus musculus
  4y60-assembly1_C  TM=9.820E-01  e=5.803E-09  Mus musculus
  3f27-assembly1_D  TM=9.785E-01  e=1.190E-08  Mus musculus
  1gt0-assembly1_D  TM=9.567E-01  e=1.545E-08  Mus musculus
  9bvd-assembly2_F  TM=9.902E-01  e=7.272E-07  Homo sapiens

B-factor: mean 89.8, std 28.02, range [44.29, 235.54]

Secondary structure (DSSP, 8-state):
----PPP-HHHHHHHHHHHHHHHH-TT--HHHHHHHHHHHHHT--HHHHHHHHHHHHHHHHHHHHH-TT-------